Protein AF-A0A2V9W2J2-F1 (afdb_monomer_lite)

Radius of gyration: 30.18 Å; chains: 1; bounding box: 39×33×100 Å

Sequence (90 aa):
MLSYQFSGRSLMHKRRIRVFAMGLLLAISTASLMFAQNKEASGMPKVGDMAPDFTLKHFDGNDLKDVKLSDYRGKKNVVLAFYIFAFTGG

Foldseek 3Di:
DDDDDDDPPDDPVVVVVVVVVVVVVVVVVVVVVVVPCPPDPVDDDDPPDDDDKDWDFDDPPPDTDIDIPVVCPPPDDDDDDDDPDPPDPD

Structure (mmCIF, N/CA/C/O backbone):
data_AF-A0A2V9W2J2-F1
#
_entry.id   AF-A0A2V9W2J2-F1
#
loop_
_atom_site.group_PDB
_atom_site.id
_atom_site.type_symbol
_atom_site.label_atom_id
_atom_site.label_alt_id
_atom_site.label_comp_id
_atom_site.label_asym_id
_atom_site.label_entity_id
_atom_site.label_seq_id
_atom_site.pdbx_PDB_ins_code
_atom_site.Cartn_x
_atom_site.Cartn_y
_atom_site.Cartn_z
_atom_site.occupancy
_atom_site.B_iso_or_equiv
_atom_site.auth_seq_id
_atom_site.auth_comp_id
_atom_site.auth_asym_id
_atom_site.auth_atom_id
_atom_site.pdbx_PDB_model_num
ATOM 1 N N . MET A 1 1 ? 22.786 19.242 83.558 1.00 41.12 1 MET A N 1
ATOM 2 C CA . MET A 1 1 ? 21.791 18.153 83.453 1.00 41.12 1 MET A CA 1
ATOM 3 C C . MET A 1 1 ? 20.477 18.813 83.025 1.00 41.12 1 MET A C 1
ATOM 5 O O . MET A 1 1 ? 19.865 19.463 83.852 1.00 41.12 1 MET A O 1
ATOM 9 N N . LEU A 1 2 ? 20.311 19.107 81.724 1.00 56.19 2 LEU A N 1
ATOM 10 C CA . LEU A 1 2 ? 19.500 18.338 80.746 1.00 56.19 2 LEU A CA 1
ATOM 11 C C . LEU A 1 2 ? 18.054 18.171 81.263 1.00 56.19 2 LEU A C 1
ATOM 13 O O . LEU A 1 2 ? 17.869 17.560 82.303 1.00 56.19 2 LEU A O 1
ATOM 17 N N . SER A 1 3 ? 17.003 18.738 80.659 1.00 49.09 3 SER A N 1
ATOM 18 C CA . SER A 1 3 ? 16.550 18.541 79.270 1.00 49.09 3 SER A CA 1
ATOM 19 C C . SER A 1 3 ? 15.370 19.496 78.966 1.00 49.09 3 SER A C 1
ATOM 21 O O . SER A 1 3 ? 14.560 19.765 79.842 1.00 49.09 3 SER A O 1
ATOM 23 N N . TYR A 1 4 ? 15.348 20.173 77.813 1.00 50.84 4 TYR A N 1
ATOM 24 C CA . TYR A 1 4 ? 14.678 19.764 76.561 1.00 50.84 4 TYR A CA 1
ATOM 25 C C . TYR A 1 4 ? 13.164 20.049 76.553 1.00 50.84 4 TYR A C 1
ATOM 27 O O . TYR A 1 4 ? 12.349 19.227 76.964 1.00 50.84 4 TYR A O 1
ATOM 35 N N . GLN A 1 5 ? 12.808 21.241 76.063 1.00 51.53 5 GLN A N 1
ATOM 36 C CA . GLN A 1 5 ? 11.431 21.643 75.785 1.00 51.53 5 GLN A CA 1
ATOM 37 C C . GLN A 1 5 ? 11.027 21.306 74.345 1.00 51.53 5 GLN A C 1
ATOM 39 O O . GLN A 1 5 ? 11.799 21.416 73.394 1.00 51.53 5 GLN A O 1
ATOM 44 N N . PHE A 1 6 ? 9.772 20.891 74.245 1.00 56.72 6 PHE A N 1
ATOM 45 C CA . PHE A 1 6 ? 9.016 20.411 73.096 1.00 56.72 6 PHE A CA 1
ATOM 46 C C . PHE A 1 6 ? 9.036 21.341 71.866 1.00 56.72 6 PHE A C 1
ATOM 48 O O . PHE A 1 6 ? 8.726 22.524 71.968 1.00 56.72 6 PHE A O 1
ATOM 55 N N . SER A 1 7 ? 9.219 20.774 70.667 1.00 55.41 7 SER A N 1
ATOM 56 C CA . SER A 1 7 ? 8.651 21.335 69.426 1.00 55.41 7 SER A CA 1
ATOM 57 C C . SER A 1 7 ? 8.305 20.223 68.429 1.00 55.41 7 SER A C 1
ATOM 59 O O . SER A 1 7 ? 8.911 20.042 67.375 1.00 55.41 7 SER A O 1
ATOM 61 N N . GLY A 1 8 ? 7.304 19.421 68.794 1.00 59.12 8 GLY A N 1
ATOM 62 C CA . GLY A 1 8 ? 6.666 18.448 67.912 1.00 59.12 8 GLY A CA 1
ATOM 63 C C . GLY A 1 8 ? 5.528 19.083 67.114 1.00 59.12 8 GLY A C 1
ATOM 64 O O . GLY A 1 8 ? 4.366 18.873 67.440 1.00 59.12 8 GLY A O 1
ATOM 65 N N . ARG A 1 9 ? 5.827 19.869 66.071 1.00 62.44 9 ARG A N 1
ATOM 66 C CA . ARG A 1 9 ? 4.806 20.403 65.140 1.00 62.44 9 ARG A CA 1
ATOM 67 C C . ARG A 1 9 ? 5.326 20.557 63.706 1.00 62.44 9 ARG A C 1
ATOM 69 O O . ARG A 1 9 ? 5.295 21.646 63.156 1.00 62.44 9 ARG A O 1
ATOM 76 N N . SER A 1 10 ? 5.790 19.491 63.045 1.00 57.09 10 SER A N 1
ATOM 77 C CA . SER A 1 10 ? 5.943 19.547 61.572 1.00 57.09 10 SER A CA 1
ATOM 78 C C . SER A 1 10 ? 6.134 18.184 60.894 1.00 57.09 10 SER A C 1
ATOM 80 O O . SER A 1 10 ? 7.090 17.976 60.151 1.00 57.09 10 SER A O 1
ATOM 82 N N . LEU A 1 11 ? 5.245 17.215 61.137 1.00 59.38 11 LEU A N 1
ATOM 83 C CA . LEU A 1 11 ? 5.362 15.902 60.474 1.00 59.38 11 LEU A CA 1
ATOM 84 C C . LEU A 1 11 ? 4.184 15.532 59.560 1.00 59.38 11 LEU A C 1
ATOM 86 O O . LEU A 1 11 ? 4.350 14.730 58.642 1.00 59.38 11 LEU A O 1
ATOM 90 N N . MET A 1 12 ? 3.007 16.142 59.733 1.00 56.66 12 MET A N 1
ATOM 91 C CA . MET A 1 12 ? 1.797 15.707 59.015 1.00 56.66 12 MET A CA 1
ATOM 92 C C . MET A 1 12 ? 1.576 16.370 57.646 1.00 56.66 12 MET A C 1
ATOM 94 O O . MET A 1 12 ? 0.951 15.759 56.783 1.00 56.66 12 MET A O 1
ATOM 98 N N . HIS A 1 13 ? 2.121 17.565 57.391 1.00 50.66 13 HIS A N 1
ATOM 99 C CA . HIS A 1 13 ? 1.979 18.224 56.080 1.00 50.66 13 HIS A CA 1
ATOM 100 C C . HIS A 1 13 ? 2.865 17.576 55.003 1.00 50.66 13 HIS A C 1
ATOM 102 O O . HIS A 1 13 ? 2.429 17.370 53.874 1.00 50.66 13 HIS A O 1
ATOM 108 N N . LYS A 1 14 ? 4.076 17.135 55.367 1.00 54.12 14 LYS A N 1
ATOM 109 C CA . LYS A 1 14 ? 5.026 16.490 54.442 1.00 54.12 14 LYS A CA 1
ATOM 110 C C . LYS A 1 14 ? 4.582 15.083 54.016 1.00 54.12 14 LYS A C 1
ATOM 112 O O . LYS A 1 14 ? 4.842 14.678 52.888 1.00 54.12 14 LYS A O 1
ATOM 117 N N . ARG A 1 15 ? 3.879 14.347 54.889 1.00 57.94 15 ARG A N 1
ATOM 118 C CA . ARG A 1 15 ? 3.308 13.023 54.571 1.00 57.94 15 ARG A CA 1
ATOM 119 C C . ARG A 1 15 ? 2.139 13.115 53.591 1.00 57.94 15 ARG A C 1
ATOM 121 O O . ARG A 1 15 ? 2.101 12.339 52.646 1.00 57.94 15 ARG A O 1
ATOM 128 N N . ARG A 1 16 ? 1.237 14.087 53.767 1.00 60.53 16 ARG A N 1
ATOM 129 C CA . ARG A 1 16 ? 0.109 14.299 52.844 1.00 60.53 16 ARG A CA 1
ATOM 130 C C . ARG A 1 16 ? 0.593 14.729 51.458 1.00 60.53 16 ARG A C 1
ATOM 132 O O . ARG A 1 16 ? 0.173 14.137 50.475 1.00 60.53 16 ARG A O 1
ATOM 139 N N . ILE A 1 17 ? 1.555 15.653 51.388 1.00 67.81 17 ILE A N 1
ATOM 140 C CA . ILE A 1 17 ? 2.154 16.100 50.117 1.00 67.81 17 ILE A CA 1
ATOM 141 C C . ILE A 1 17 ? 2.848 14.946 49.376 1.00 67.81 17 ILE A C 1
ATOM 143 O O . ILE A 1 17 ? 2.68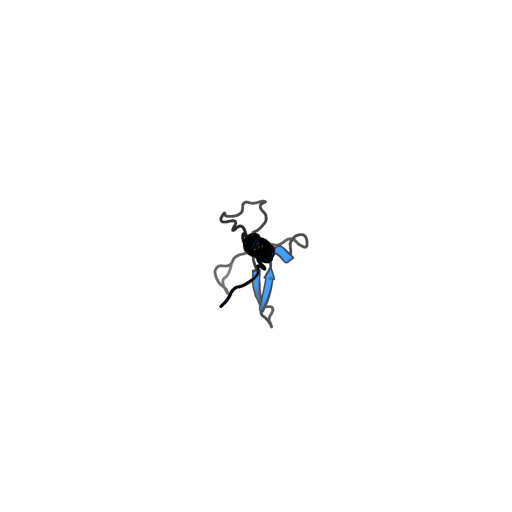9 14.823 48.168 1.00 67.81 17 ILE A O 1
ATOM 147 N N . ARG A 1 18 ? 3.561 14.054 50.083 1.00 61.09 18 ARG A N 1
ATOM 148 C CA . ARG A 1 18 ? 4.174 12.866 49.459 1.00 61.09 18 ARG A CA 1
ATOM 149 C C . ARG A 1 18 ? 3.138 11.887 48.909 1.00 61.09 18 ARG A C 1
ATOM 151 O O . ARG A 1 18 ? 3.335 11.374 47.818 1.00 61.09 18 ARG A O 1
ATOM 158 N N . VAL A 1 19 ? 2.040 11.655 49.630 1.00 67.25 19 VAL A N 1
ATOM 159 C CA . VAL A 1 19 ? 0.957 10.769 49.165 1.00 67.25 19 VAL A CA 1
ATOM 160 C C . VAL A 1 19 ? 0.258 11.357 47.933 1.00 67.25 19 VAL A C 1
ATOM 162 O O . VAL A 1 19 ? 0.016 10.627 46.976 1.00 67.25 19 VAL A O 1
ATOM 165 N N . PHE A 1 20 ? 0.025 12.674 47.895 1.00 70.75 20 PHE A N 1
ATOM 166 C CA . PHE A 1 20 ? -0.515 13.348 46.707 1.00 70.75 20 PHE A CA 1
ATOM 167 C C . PHE A 1 20 ? 0.456 13.336 45.516 1.00 70.75 20 PHE A C 1
ATOM 169 O O . PHE A 1 20 ? 0.038 13.037 44.401 1.00 70.75 20 PHE A O 1
ATOM 176 N N . ALA A 1 21 ? 1.750 13.591 45.733 1.00 71.38 21 ALA A N 1
ATOM 177 C CA . ALA A 1 21 ? 2.762 13.548 44.673 1.00 71.38 21 ALA A CA 1
ATOM 178 C C . ALA A 1 21 ? 2.925 12.140 44.072 1.00 71.38 21 ALA A C 1
ATOM 180 O O . ALA A 1 21 ? 3.091 11.993 42.864 1.00 71.38 21 ALA A O 1
ATOM 181 N N . MET A 1 22 ? 2.823 11.097 44.901 1.00 72.56 22 MET A N 1
ATOM 182 C CA . MET A 1 22 ? 2.890 9.706 44.449 1.00 72.56 22 MET A CA 1
ATOM 183 C C . MET A 1 22 ? 1.619 9.287 43.694 1.00 72.56 22 MET A C 1
ATOM 185 O O . MET A 1 22 ? 1.713 8.578 42.697 1.00 72.56 22 MET A O 1
ATOM 189 N N . GLY A 1 23 ? 0.446 9.790 44.103 1.00 69.38 23 GLY A N 1
ATOM 190 C CA . GLY A 1 23 ? -0.803 9.631 43.351 1.00 69.38 23 GLY A CA 1
ATOM 191 C C . GLY A 1 23 ? -0.772 10.315 41.978 1.00 69.38 23 GLY A C 1
ATOM 192 O O . GLY A 1 23 ? -1.222 9.731 40.996 1.00 69.38 23 GLY A O 1
ATOM 193 N N . LEU A 1 24 ? -0.180 11.512 41.883 1.00 74.94 24 LEU A N 1
ATOM 194 C CA . LEU A 1 24 ? -0.020 12.229 40.614 1.00 74.94 24 LEU A CA 1
ATOM 195 C C . LEU A 1 24 ? 0.947 11.505 39.661 1.00 74.94 24 LEU A C 1
ATOM 197 O O . LEU A 1 24 ? 0.657 11.387 38.474 1.00 74.94 24 LEU A O 1
ATOM 201 N N . LEU A 1 25 ? 2.058 10.966 40.174 1.00 67.75 25 LEU A N 1
ATOM 202 C CA . LEU A 1 25 ? 2.993 10.158 39.380 1.00 67.75 25 LEU A CA 1
ATOM 203 C C . LEU A 1 25 ? 2.340 8.876 38.843 1.00 67.75 25 LEU A C 1
ATOM 205 O O . LEU A 1 25 ? 2.535 8.545 37.676 1.00 67.75 25 LEU A O 1
ATOM 209 N N . LEU A 1 26 ? 1.506 8.205 39.645 1.00 69.81 26 LEU A N 1
ATOM 210 C CA . LEU A 1 26 ? 0.743 7.038 39.189 1.00 69.81 26 LEU A CA 1
ATOM 211 C C . LEU A 1 26 ? -0.252 7.393 38.071 1.00 69.81 26 LEU A C 1
ATOM 213 O O . LEU A 1 26 ? -0.383 6.638 37.111 1.00 69.81 26 LEU A O 1
ATOM 217 N N . ALA A 1 27 ? -0.919 8.546 38.169 1.00 62.72 27 ALA A N 1
ATOM 218 C CA . ALA A 1 27 ? -1.869 9.012 37.157 1.00 62.72 27 ALA A CA 1
ATOM 219 C C . ALA A 1 27 ? -1.195 9.415 35.830 1.00 62.72 27 ALA A C 1
ATOM 221 O O . ALA A 1 27 ? -1.776 9.246 34.761 1.00 62.72 27 ALA A O 1
ATOM 222 N N . ILE A 1 28 ? 0.043 9.918 35.875 1.00 63.19 28 ILE A N 1
ATOM 223 C CA . ILE A 1 28 ? 0.817 10.231 34.663 1.00 63.19 28 ILE A CA 1
ATOM 224 C C . ILE A 1 28 ? 1.288 8.939 33.977 1.00 63.19 28 ILE A C 1
ATOM 226 O O . ILE A 1 28 ? 1.251 8.849 32.752 1.00 63.19 28 ILE A O 1
ATOM 230 N N . SER A 1 29 ? 1.670 7.908 34.739 1.00 60.75 29 SER A N 1
ATOM 231 C CA . SER A 1 29 ? 2.067 6.613 34.171 1.00 60.75 29 SER A CA 1
ATOM 232 C C . SER A 1 29 ? 0.913 5.852 33.505 1.00 60.75 29 SER A C 1
ATOM 234 O O . SER A 1 29 ? 1.150 5.153 32.522 1.00 60.75 29 SER A O 1
ATOM 236 N N . THR A 1 30 ? -0.332 5.986 33.980 1.00 58.75 30 THR A N 1
ATOM 237 C CA . THR A 1 30 ? -1.491 5.327 33.346 1.00 58.75 30 THR A CA 1
ATOM 238 C C . THR A 1 30 ? -1.929 5.997 32.042 1.00 58.75 30 THR A C 1
ATOM 240 O O . THR A 1 30 ? -2.399 5.304 31.139 1.00 58.75 30 THR A O 1
ATOM 243 N N . ALA A 1 31 ? -1.728 7.310 31.885 1.00 58.62 31 ALA A N 1
ATOM 244 C CA . ALA A 1 31 ? -2.058 8.023 30.647 1.00 58.62 31 ALA A CA 1
ATOM 245 C C . ALA A 1 31 ? -1.229 7.535 29.442 1.00 58.62 31 ALA A C 1
ATOM 247 O O . ALA A 1 31 ? -1.746 7.460 28.327 1.00 58.62 31 ALA A O 1
ATOM 248 N N . SER A 1 32 ? 0.023 7.121 29.663 1.00 57.28 32 SER A N 1
ATOM 249 C CA . SER A 1 32 ? 0.911 6.605 28.610 1.00 57.28 32 SER A CA 1
ATOM 250 C C . SER A 1 32 ? 0.430 5.289 27.986 1.00 57.28 32 SER A C 1
ATOM 252 O O . SER A 1 32 ? 0.730 5.026 26.825 1.00 57.28 32 SER A O 1
ATOM 254 N N . LEU A 1 33 ? -0.341 4.469 28.713 1.00 56.03 33 LEU A N 1
ATOM 255 C CA . LEU A 1 33 ? -0.919 3.235 28.160 1.00 56.03 33 LEU A CA 1
ATOM 256 C C . LEU A 1 33 ? -2.155 3.492 27.285 1.00 56.03 33 LEU A C 1
ATOM 258 O O . LEU A 1 33 ? -2.448 2.688 26.402 1.00 56.03 33 LEU A O 1
ATOM 262 N N . MET A 1 34 ? -2.863 4.608 27.482 1.00 56.22 34 MET A N 1
ATOM 263 C CA . MET A 1 34 ? -4.102 4.904 26.746 1.00 56.22 34 MET A CA 1
ATOM 264 C C . MET A 1 34 ? -3.858 5.266 25.272 1.00 56.22 34 MET A C 1
ATOM 266 O O . MET A 1 34 ? -4.758 5.114 24.453 1.00 56.22 34 MET A O 1
ATOM 270 N N . PHE A 1 35 ? -2.643 5.689 24.908 1.00 55.19 35 PHE A N 1
ATOM 271 C CA . PHE A 1 35 ? -2.282 6.009 23.519 1.00 55.19 35 PHE A CA 1
ATOM 272 C C . PHE A 1 35 ? -1.645 4.837 22.752 1.00 55.19 35 PHE A C 1
ATOM 274 O O . PHE A 1 35 ? -1.363 4.975 21.565 1.00 55.19 35 PHE A O 1
ATOM 281 N N . ALA A 1 36 ? -1.426 3.684 23.399 1.00 56.88 36 ALA A N 1
ATOM 282 C CA . ALA A 1 36 ? -0.686 2.561 22.815 1.00 56.88 36 ALA A CA 1
ATOM 283 C C . ALA A 1 36 ? -1.559 1.378 22.349 1.00 56.88 36 ALA A C 1
ATOM 285 O O . ALA A 1 36 ? -1.036 0.451 21.735 1.00 56.88 36 ALA A O 1
ATOM 286 N N . GLN A 1 37 ? -2.879 1.387 22.571 1.00 50.00 37 GLN A N 1
ATOM 287 C CA . GLN A 1 37 ? -3.766 0.372 21.986 1.00 50.00 37 GLN A CA 1
ATOM 288 C C . GLN A 1 37 ? -4.149 0.741 20.551 1.00 50.00 37 GLN A C 1
ATOM 290 O O . GLN A 1 37 ? -5.294 1.087 20.260 1.00 50.00 37 GLN A O 1
ATOM 295 N N . ASN A 1 38 ? -3.192 0.644 19.630 1.00 58.97 38 ASN A N 1
ATOM 296 C CA . ASN A 1 38 ? -3.550 0.566 18.222 1.00 58.97 38 ASN A CA 1
ATOM 297 C C . ASN A 1 38 ? -4.136 -0.832 17.977 1.00 58.97 38 ASN A C 1
ATOM 299 O O . ASN A 1 38 ? -3.442 -1.842 18.061 1.00 58.97 38 ASN A O 1
ATOM 303 N N . LYS A 1 39 ? -5.457 -0.881 17.802 1.00 54.94 39 LYS A N 1
ATOM 304 C CA . LYS A 1 39 ? -6.244 -2.097 17.612 1.00 54.94 39 LYS A CA 1
ATOM 305 C C . LYS A 1 39 ? -5.817 -2.763 16.307 1.00 54.94 39 LYS A C 1
ATOM 307 O O . LYS A 1 39 ? -6.224 -2.338 15.230 1.00 54.94 39 LYS A O 1
ATOM 312 N N . GLU A 1 40 ? -5.004 -3.805 16.418 1.00 60.53 40 GLU A N 1
ATOM 313 C CA . GLU A 1 40 ? -4.666 -4.684 15.307 1.00 60.53 40 GLU A CA 1
ATOM 314 C C . GLU A 1 40 ? -5.956 -5.387 14.856 1.00 60.53 40 GLU A C 1
ATOM 316 O O . GLU A 1 40 ? -6.497 -6.263 15.534 1.00 60.53 40 GLU A O 1
ATOM 321 N N . ALA A 1 41 ? -6.524 -4.926 13.742 1.00 59.69 41 ALA A N 1
ATOM 322 C CA . ALA A 1 41 ? -7.624 -5.602 13.075 1.00 59.69 41 ALA A CA 1
ATOM 323 C C . ALA A 1 41 ? -7.057 -6.868 12.417 1.00 59.69 41 ALA A C 1
ATOM 325 O O . ALA A 1 41 ? -6.679 -6.867 11.252 1.00 59.69 41 ALA A O 1
ATOM 326 N N . SER A 1 42 ? -6.955 -7.945 13.191 1.00 62.75 42 SER A N 1
ATOM 327 C CA . SER A 1 42 ? -6.364 -9.229 12.795 1.00 62.75 42 SER A CA 1
ATOM 328 C C . SER A 1 42 ? -7.259 -10.086 11.882 1.00 62.75 42 SER A C 1
ATOM 330 O O . SER A 1 42 ? -7.001 -11.272 11.691 1.00 62.75 42 SER A O 1
ATOM 332 N N . GLY A 1 43 ? -8.315 -9.506 11.302 1.00 78.12 43 GLY A N 1
ATOM 333 C CA . GLY A 1 43 ? -9.215 -10.176 10.365 1.00 78.12 43 GLY A CA 1
ATOM 334 C C . GLY A 1 43 ? -9.034 -9.655 8.945 1.00 78.12 43 GLY A C 1
ATOM 335 O O . GLY A 1 43 ? -8.853 -8.456 8.742 1.00 78.12 43 GLY A O 1
ATOM 336 N N . MET A 1 44 ? -9.122 -10.547 7.955 1.00 87.56 44 MET A N 1
ATOM 337 C CA . MET A 1 44 ? -9.203 -10.139 6.551 1.00 87.56 44 MET A CA 1
ATOM 338 C C . MET A 1 44 ? -10.414 -9.203 6.376 1.00 87.56 44 MET A C 1
ATOM 340 O O . MET A 1 44 ? -11.530 -9.611 6.719 1.00 87.56 44 MET A O 1
ATOM 344 N N . PRO A 1 45 ? -10.217 -7.958 5.900 1.00 89.12 45 PRO A N 1
ATOM 345 C CA . PRO A 1 45 ? -11.302 -6.993 5.772 1.00 89.12 45 PRO A CA 1
ATOM 346 C C . PRO A 1 45 ? -12.333 -7.496 4.761 1.00 89.12 45 PRO A C 1
ATOM 348 O O . PRO A 1 45 ? -11.983 -8.082 3.733 1.00 89.12 45 PRO A O 1
ATOM 351 N N . LYS A 1 46 ? -13.613 -7.269 5.050 1.00 93.06 46 LYS A N 1
ATOM 352 C CA . LYS A 1 46 ? -14.705 -7.578 4.126 1.00 93.06 46 LYS A CA 1
ATOM 353 C C . LYS A 1 46 ? -14.928 -6.403 3.180 1.00 93.06 46 LYS A C 1
ATOM 355 O O . LYS A 1 46 ? -14.521 -5.272 3.438 1.00 93.06 46 LYS A O 1
ATOM 360 N N . VAL A 1 47 ? -15.610 -6.661 2.068 1.00 93.94 47 VAL A N 1
ATOM 361 C CA . VAL A 1 47 ? -16.026 -5.589 1.155 1.00 93.94 47 VAL A CA 1
ATOM 362 C C .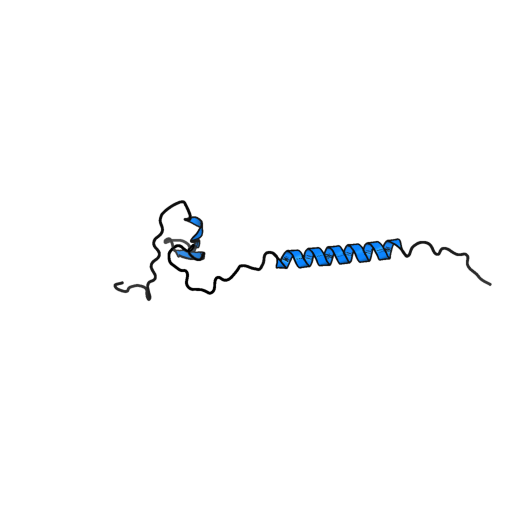 VAL A 1 47 ? -16.934 -4.608 1.899 1.00 93.94 47 VAL A C 1
ATOM 364 O O . VAL A 1 47 ? -17.871 -5.021 2.578 1.00 93.94 47 VAL A O 1
ATOM 367 N N . GLY A 1 48 ? -16.649 -3.313 1.752 1.00 93.88 48 GLY A N 1
ATOM 368 C CA . GLY A 1 48 ? -17.342 -2.234 2.459 1.00 93.88 48 GLY A CA 1
ATOM 369 C C . GLY A 1 48 ? -16.668 -1.816 3.767 1.00 93.88 48 GLY A C 1
ATOM 370 O O . GLY A 1 48 ? -16.910 -0.698 4.223 1.00 93.88 48 GLY A O 1
ATOM 371 N N . ASP A 1 49 ? -15.781 -2.644 4.330 1.00 94.06 49 ASP A N 1
ATOM 372 C CA . ASP A 1 49 ? -14.967 -2.236 5.471 1.00 94.06 49 ASP A CA 1
ATOM 373 C C . ASP A 1 49 ? -13.957 -1.165 5.052 1.00 94.06 49 ASP A C 1
ATOM 375 O O . ASP A 1 49 ? -13.486 -1.094 3.911 1.00 94.06 49 ASP A O 1
ATOM 379 N N . MET A 1 50 ? -13.576 -0.331 6.016 1.00 91.88 50 MET A N 1
ATOM 380 C CA . MET A 1 50 ? -12.483 0.606 5.814 1.00 91.88 50 MET A CA 1
ATOM 381 C C . MET A 1 50 ? -11.180 -0.164 5.565 1.00 91.88 50 MET A C 1
ATOM 383 O O . MET A 1 50 ? -10.767 -0.973 6.394 1.00 91.88 50 MET A O 1
ATOM 387 N N . ALA A 1 51 ? -10.512 0.138 4.448 1.00 93.69 51 ALA A N 1
ATOM 388 C CA . ALA A 1 51 ? -9.232 -0.475 4.115 1.00 93.69 51 ALA A CA 1
ATOM 389 C C . ALA A 1 51 ? -8.199 -0.252 5.246 1.00 93.69 51 ALA A C 1
ATOM 391 O O . ALA A 1 51 ? -8.059 0.895 5.710 1.00 93.69 51 ALA A O 1
ATOM 392 N N . PRO A 1 52 ? -7.475 -1.310 5.674 1.00 93.25 52 PRO A N 1
ATOM 393 C CA . PRO A 1 52 ? -6.408 -1.203 6.659 1.00 93.25 52 PRO A CA 1
ATOM 394 C C . PRO A 1 52 ? -5.376 -0.169 6.227 1.00 93.25 52 PRO A C 1
ATOM 396 O O . PRO A 1 52 ? -4.954 -0.137 5.072 1.00 93.25 52 PRO A O 1
ATOM 399 N N . ASP A 1 53 ? -5.002 0.702 7.155 1.00 95.44 53 ASP A N 1
ATOM 400 C CA . ASP A 1 53 ? -4.030 1.747 6.878 1.00 95.44 53 ASP A CA 1
ATOM 401 C C . ASP A 1 53 ? -2.612 1.170 6.922 1.00 95.44 53 ASP A C 1
ATOM 403 O O . ASP A 1 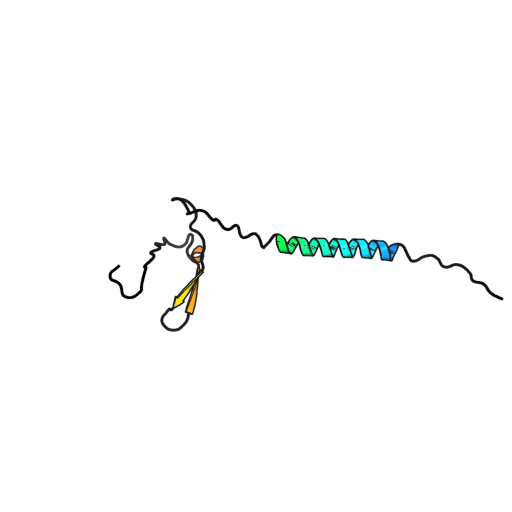53 ? -2.286 0.372 7.800 1.00 95.44 53 ASP A O 1
ATOM 407 N N . PHE A 1 54 ? -1.772 1.580 5.979 1.00 94.75 54 PHE A N 1
ATOM 408 C CA . PHE A 1 54 ? -0.375 1.172 5.906 1.00 94.75 54 PHE A CA 1
ATOM 409 C C . PHE A 1 54 ? 0.474 2.301 5.325 1.00 94.75 54 PHE A C 1
ATOM 411 O O . PHE A 1 54 ? -0.025 3.162 4.593 1.00 94.75 54 PHE A O 1
ATOM 418 N N . THR A 1 55 ? 1.769 2.258 5.627 1.00 97.25 55 THR A N 1
ATOM 419 C CA . THR A 1 55 ? 2.777 3.165 5.073 1.00 97.25 55 THR A CA 1
ATOM 420 C C . THR A 1 55 ? 3.809 2.343 4.315 1.00 97.25 55 THR A C 1
ATOM 422 O O . THR A 1 55 ? 4.358 1.390 4.866 1.00 97.25 55 THR A O 1
ATOM 425 N N . LEU A 1 56 ? 4.075 2.705 3.061 1.00 96.56 56 LEU A N 1
ATOM 426 C CA . LEU A 1 56 ? 5.099 2.081 2.223 1.00 96.56 56 LEU A CA 1
ATOM 427 C C . LEU A 1 56 ? 6.174 3.094 1.847 1.00 96.56 56 LEU A C 1
ATOM 429 O O . LEU A 1 56 ? 5.905 4.290 1.734 1.00 96.56 56 LEU A O 1
ATOM 433 N N . LYS A 1 57 ? 7.377 2.586 1.575 1.00 96.75 57 LYS A N 1
ATOM 434 C CA . LYS A 1 57 ? 8.428 3.354 0.910 1.00 96.75 57 LYS A CA 1
ATOM 435 C C . LYS A 1 57 ? 8.180 3.340 -0.597 1.00 96.75 57 LYS A C 1
ATOM 437 O O . LYS A 1 57 ? 8.067 2.277 -1.203 1.00 96.75 57 LYS A O 1
ATOM 442 N N . HIS A 1 58 ? 8.111 4.519 -1.193 1.00 94.88 58 HIS A N 1
ATOM 443 C CA . HIS A 1 58 ? 8.018 4.746 -2.628 1.00 94.88 58 HIS A CA 1
ATOM 444 C C . HIS A 1 58 ? 9.301 5.419 -3.110 1.00 94.88 58 HIS A C 1
ATOM 446 O O . HIS A 1 58 ? 9.739 6.400 -2.516 1.00 94.88 58 HIS A O 1
ATOM 452 N N . PHE A 1 59 ? 9.890 4.902 -4.184 1.00 94.75 59 PHE A N 1
ATOM 453 C CA . PHE A 1 59 ? 11.014 5.543 -4.853 1.00 94.75 59 PHE A CA 1
ATOM 454 C C . PHE A 1 59 ? 10.506 6.329 -6.059 1.00 94.75 59 PHE A C 1
ATOM 456 O O . PHE A 1 59 ? 9.862 5.749 -6.934 1.00 94.75 59 PHE A O 1
ATOM 463 N N . ASP A 1 60 ? 10.800 7.627 -6.107 1.00 92.88 60 ASP A N 1
ATOM 464 C CA . ASP A 1 60 ? 10.341 8.523 -7.177 1.00 92.88 60 ASP A CA 1
ATOM 465 C C . ASP A 1 60 ? 11.388 8.768 -8.278 1.00 92.88 60 ASP A C 1
ATOM 467 O O . ASP A 1 60 ? 11.158 9.564 -9.187 1.00 92.88 60 ASP A O 1
ATOM 471 N N . GLY A 1 61 ? 12.534 8.085 -8.200 1.00 94.62 61 GLY A N 1
ATOM 472 C CA . GLY A 1 61 ? 13.677 8.268 -9.094 1.00 94.62 61 GLY A CA 1
ATOM 473 C C . GLY A 1 61 ? 14.868 8.964 -8.435 1.00 94.62 61 GLY A C 1
ATOM 474 O O . GLY A 1 61 ? 15.987 8.779 -8.907 1.00 94.62 61 GLY A O 1
ATOM 475 N N . ASN A 1 62 ? 14.656 9.698 -7.337 1.00 95.81 62 ASN A N 1
ATOM 476 C CA . ASN A 1 62 ? 15.725 10.380 -6.602 1.00 95.81 62 ASN A CA 1
ATOM 477 C C . ASN A 1 62 ? 15.813 9.894 -5.155 1.00 95.81 62 ASN A C 1
ATOM 479 O O . ASN A 1 62 ? 16.881 9.477 -4.714 1.00 95.81 62 ASN A O 1
ATOM 483 N N . ASP A 1 63 ? 14.683 9.887 -4.444 1.00 96.62 63 ASP A N 1
ATOM 484 C CA . ASP A 1 63 ? 14.643 9.626 -3.007 1.00 96.62 63 ASP A CA 1
ATOM 485 C C . ASP A 1 63 ? 13.565 8.601 -2.636 1.00 96.62 63 ASP A C 1
ATOM 487 O O . ASP A 1 63 ? 12.558 8.415 -3.326 1.00 96.62 63 ASP A O 1
ATOM 491 N N . LEU A 1 64 ? 13.760 7.945 -1.489 1.00 96.81 64 LEU A N 1
ATOM 492 C CA . LEU A 1 64 ? 12.723 7.133 -0.857 1.00 96.81 64 LEU A CA 1
ATOM 493 C C . LEU A 1 64 ? 11.799 8.030 -0.032 1.00 96.81 64 LEU A C 1
ATOM 495 O O . LEU A 1 64 ? 12.226 8.674 0.926 1.00 96.81 64 LEU A O 1
ATO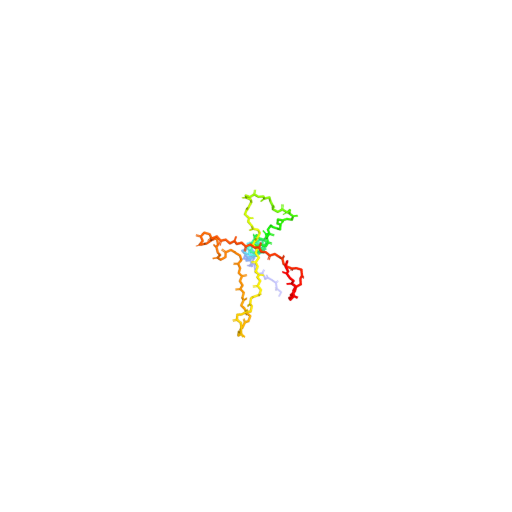M 499 N N . LYS A 1 65 ? 10.512 8.019 -0.366 1.00 96.31 65 LYS A N 1
ATOM 500 C CA . LYS A 1 65 ? 9.458 8.776 0.313 1.00 96.31 65 LYS A CA 1
ATOM 501 C C . LYS A 1 65 ? 8.466 7.836 0.973 1.00 96.31 65 LYS A C 1
ATOM 503 O O . LYS A 1 65 ? 8.199 6.749 0.468 1.00 96.31 65 LYS A O 1
ATOM 508 N N . ASP A 1 66 ? 7.908 8.263 2.097 1.00 97.19 66 ASP A N 1
ATOM 509 C CA . ASP A 1 66 ? 6.789 7.557 2.710 1.00 97.19 66 ASP A CA 1
ATOM 510 C C . ASP A 1 66 ? 5.486 7.906 1.995 1.00 97.19 66 ASP A C 1
ATOM 512 O O . ASP A 1 66 ? 5.195 9.074 1.736 1.00 97.19 66 ASP A O 1
ATOM 516 N N . VAL A 1 67 ? 4.693 6.882 1.694 1.00 96.19 67 VAL A N 1
ATOM 517 C CA . VAL A 1 67 ? 3.340 7.014 1.156 1.00 96.19 67 VAL A CA 1
ATOM 518 C C . VAL A 1 67 ? 2.396 6.247 2.061 1.00 96.19 67 VAL A C 1
ATOM 520 O O . VAL A 1 67 ? 2.563 5.043 2.265 1.00 96.19 67 VAL A O 1
ATOM 523 N N . LYS A 1 68 ? 1.389 6.943 2.589 1.00 97.44 68 LYS A N 1
ATOM 524 C CA . LYS A 1 68 ? 0.393 6.363 3.483 1.00 97.44 68 LYS A CA 1
ATOM 525 C C . LYS A 1 68 ? -0.957 6.244 2.793 1.00 97.44 68 LYS A C 1
ATOM 527 O O . LYS A 1 68 ? -1.415 7.187 2.146 1.00 97.44 68 LYS A O 1
ATOM 532 N N . LEU A 1 69 ? -1.630 5.103 2.950 1.00 96.62 69 LEU A N 1
ATOM 533 C CA . LEU A 1 69 ? -2.939 4.893 2.323 1.00 96.62 69 LEU A CA 1
ATOM 534 C C . LEU A 1 69 ? -3.967 5.932 2.801 1.00 96.62 69 LEU A C 1
ATOM 536 O O . LEU A 1 69 ? -4.756 6.440 1.998 1.00 96.62 69 LEU A O 1
ATOM 540 N N . SER A 1 70 ? -3.938 6.300 4.087 1.00 96.75 70 SER A N 1
ATOM 541 C CA . SER A 1 70 ? -4.845 7.306 4.646 1.00 96.75 70 SER A CA 1
ATOM 542 C C . SER A 1 70 ? -4.784 8.667 3.957 1.00 96.75 70 SER A C 1
ATOM 544 O O . SER A 1 70 ? -5.786 9.379 3.964 1.00 96.75 70 SER A O 1
ATOM 546 N N . ASP A 1 71 ? -3.657 9.030 3.341 1.00 97.12 71 ASP A N 1
ATOM 547 C CA . ASP A 1 71 ? -3.469 10.361 2.750 1.00 97.12 71 ASP A CA 1
ATOM 548 C C . ASP A 1 71 ? -4.382 10.606 1.544 1.00 97.12 71 ASP A C 1
ATOM 550 O O . ASP A 1 71 ? -4.634 11.760 1.182 1.00 97.12 71 ASP A O 1
ATOM 554 N N . TYR A 1 72 ? -4.911 9.530 0.955 1.00 96.75 72 TYR A N 1
ATOM 555 C CA . TYR A 1 72 ? -5.802 9.548 -0.203 1.00 96.75 72 TYR A CA 1
ATOM 556 C C . TYR A 1 72 ? -7.294 9.484 0.148 1.00 96.75 72 TYR A C 1
ATOM 558 O O . TYR A 1 72 ? -8.132 9.732 -0.724 1.00 96.75 72 TYR A O 1
ATOM 566 N N . ARG A 1 73 ? -7.648 9.186 1.406 1.00 95.12 73 ARG A N 1
ATOM 567 C CA . ARG A 1 73 ? -9.048 9.046 1.839 1.00 95.12 73 ARG A CA 1
ATOM 568 C C . ARG A 1 73 ? -9.835 10.328 1.561 1.00 95.12 73 ARG A C 1
ATOM 570 O O . ARG A 1 73 ? -9.394 11.419 1.907 1.00 95.12 73 ARG A O 1
ATOM 577 N N . GLY A 1 74 ? -10.991 10.190 0.910 1.00 95.69 74 GLY A N 1
ATOM 578 C CA . GLY A 1 74 ? -11.874 11.312 0.562 1.00 95.69 74 GLY A CA 1
ATOM 579 C C . GLY A 1 74 ? -11.336 12.271 -0.509 1.00 95.69 74 GLY A C 1
ATOM 580 O O . GLY A 1 74 ? -12.027 13.224 -0.851 1.00 95.69 74 GLY A O 1
ATOM 581 N N . LYS A 1 75 ? -10.130 12.039 -1.049 1.00 97.56 75 LYS A N 1
ATOM 582 C CA . LYS A 1 75 ? -9.516 12.906 -2.071 1.00 97.56 75 LYS A CA 1
ATOM 583 C C . LYS A 1 75 ? -9.588 12.311 -3.471 1.00 97.56 75 LYS A C 1
ATOM 585 O O . LYS A 1 75 ? -9.708 13.050 -4.441 1.00 97.56 75 LYS A O 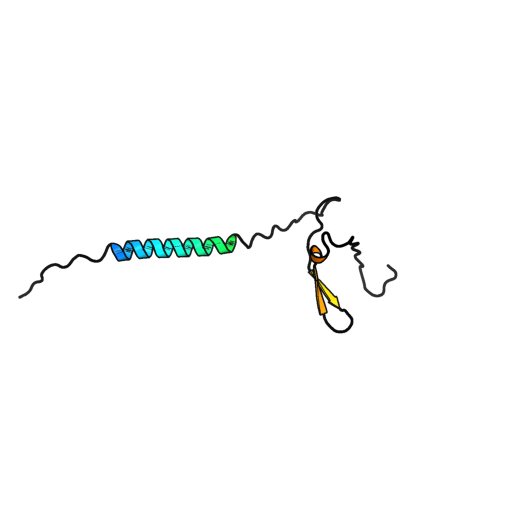1
ATOM 590 N N . LYS A 1 76 ? -9.455 10.988 -3.590 1.00 95.94 76 LYS A N 1
ATOM 591 C CA . LYS A 1 76 ? -9.496 10.266 -4.867 1.00 95.94 76 LYS A CA 1
ATOM 592 C C . LYS A 1 76 ? -9.865 8.800 -4.662 1.00 95.94 76 LYS A C 1
ATOM 594 O O . LYS A 1 76 ? -9.661 8.257 -3.578 1.00 95.94 76 LYS A O 1
ATOM 599 N N . ASN A 1 77 ? -10.348 8.166 -5.726 1.00 96.44 77 ASN A N 1
ATOM 600 C CA . ASN A 1 77 ? -10.473 6.712 -5.773 1.00 96.44 77 ASN A CA 1
ATOM 601 C C . ASN A 1 77 ? -9.076 6.083 -5.855 1.00 96.44 77 ASN A C 1
ATOM 603 O O . ASN A 1 77 ? -8.198 6.604 -6.545 1.00 96.44 77 ASN A O 1
ATOM 607 N N . VAL A 1 78 ? -8.877 4.969 -5.152 1.00 96.50 78 VAL A N 1
ATOM 608 C CA . VAL A 1 78 ? -7.596 4.258 -5.076 1.00 96.50 78 VAL A CA 1
ATOM 609 C C . VAL A 1 78 ? -7.826 2.795 -5.433 1.00 96.50 78 VAL A C 1
ATOM 611 O O . VAL A 1 78 ? -8.713 2.156 -4.874 1.00 96.50 78 VAL A O 1
ATOM 614 N N . VAL A 1 79 ? -7.009 2.271 -6.346 1.00 96.31 79 VAL A N 1
ATOM 615 C CA . VAL A 1 79 ? -6.936 0.842 -6.672 1.00 96.31 79 VAL A CA 1
ATOM 616 C C . VAL A 1 79 ? -5.607 0.318 -6.139 1.00 96.31 79 VAL A C 1
ATOM 618 O O . VAL A 1 79 ? -4.567 0.924 -6.391 1.00 96.31 79 VAL A O 1
ATOM 621 N N . LEU A 1 80 ? -5.642 -0.788 -5.396 1.00 94.12 80 LEU A N 1
ATOM 622 C CA . LEU A 1 80 ? -4.456 -1.440 -4.847 1.00 94.12 80 LEU A CA 1
ATOM 623 C C . LEU A 1 80 ? -4.250 -2.787 -5.540 1.00 94.12 80 LEU A C 1
ATOM 625 O O . LEU A 1 80 ? -5.157 -3.617 -5.553 1.00 94.12 80 LEU A O 1
ATOM 629 N N . ALA A 1 81 ? -3.061 -2.995 -6.098 1.00 93.69 81 ALA A N 1
ATOM 630 C CA . ALA A 1 81 ? -2.660 -4.241 -6.738 1.00 93.69 81 ALA A CA 1
ATOM 631 C C . ALA A 1 81 ? -1.397 -4.784 -6.060 1.00 93.69 81 ALA A C 1
ATOM 633 O O . ALA A 1 81 ? -0.486 -4.020 -5.739 1.00 93.69 81 ALA A O 1
ATOM 634 N N . PHE A 1 82 ? -1.351 -6.100 -5.857 1.00 91.50 82 PHE A N 1
ATOM 635 C CA . PHE A 1 82 ? -0.203 -6.806 -5.294 1.00 91.50 82 PHE A CA 1
ATOM 636 C C . PHE A 1 82 ? 0.419 -7.681 -6.380 1.00 91.50 82 PHE A C 1
ATOM 638 O O . PHE A 1 82 ? -0.277 -8.480 -7.001 1.00 91.50 82 PHE A O 1
ATOM 645 N N . TYR A 1 83 ? 1.727 -7.541 -6.582 1.00 91.75 83 TYR A N 1
ATOM 646 C CA . TYR A 1 83 ? 2.502 -8.342 -7.527 1.00 91.75 83 TYR A CA 1
ATOM 647 C C . TYR A 1 83 ? 3.496 -9.203 -6.751 1.00 91.75 83 TYR A C 1
ATOM 649 O O . TYR A 1 83 ? 4.062 -8.744 -5.759 1.00 91.75 83 TYR A O 1
ATOM 657 N N . ILE A 1 84 ? 3.709 -10.444 -7.191 1.00 91.38 84 ILE A N 1
ATOM 658 C CA . ILE A 1 84 ? 4.577 -11.390 -6.475 1.00 91.38 84 ILE A CA 1
ATOM 659 C C . ILE A 1 84 ? 6.055 -11.017 -6.652 1.00 91.38 84 ILE A C 1
ATOM 661 O O . ILE A 1 84 ? 6.806 -11.015 -5.680 1.00 91.38 84 ILE A O 1
ATOM 665 N N . PHE A 1 85 ? 6.463 -10.660 -7.877 1.00 90.56 85 PHE A N 1
ATOM 666 C CA . PHE A 1 85 ? 7.847 -10.307 -8.200 1.00 90.56 85 PHE A CA 1
ATOM 667 C C . PHE A 1 85 ? 7.939 -9.173 -9.224 1.00 90.56 85 PHE A C 1
ATOM 669 O O . PHE A 1 85 ? 7.102 -9.048 -10.121 1.00 90.56 85 PHE A O 1
ATOM 676 N N . ALA A 1 86 ? 9.005 -8.376 -9.114 1.00 90.06 86 ALA A N 1
ATOM 677 C CA . ALA A 1 86 ? 9.366 -7.377 -10.115 1.00 90.06 86 ALA A CA 1
ATOM 678 C C . ALA A 1 86 ? 9.752 -8.039 -11.453 1.00 90.06 86 ALA A C 1
ATOM 680 O O . ALA A 1 86 ? 10.230 -9.172 -11.469 1.00 90.06 86 ALA A O 1
ATOM 681 N N . PHE A 1 87 ? 9.573 -7.313 -12.562 1.00 88.81 87 PHE A N 1
ATOM 682 C CA . PHE A 1 87 ? 9.913 -7.764 -13.923 1.00 88.81 87 PHE A CA 1
ATOM 683 C C . PHE A 1 87 ? 9.210 -9.062 -14.362 1.00 88.81 87 PHE A C 1
ATOM 685 O O . PHE A 1 87 ? 9.775 -9.871 -15.095 1.00 88.81 87 PHE A O 1
ATOM 692 N N . THR A 1 88 ? 7.965 -9.255 -13.927 1.00 90.25 88 THR A N 1
ATOM 693 C CA . THR A 1 88 ? 7.098 -10.352 -14.377 1.00 90.25 88 THR A CA 1
ATOM 694 C C . THR A 1 88 ? 5.939 -9.820 -15.219 1.00 90.25 88 THR A C 1
ATOM 696 O O . THR A 1 88 ? 5.654 -8.624 -15.196 1.00 90.25 88 THR A O 1
ATOM 699 N N . GLY A 1 89 ? 5.305 -10.700 -16.004 1.00 82.38 89 GLY A N 1
ATOM 700 C CA . GLY A 1 89 ? 4.251 -10.327 -16.957 1.00 82.38 89 GLY A CA 1
ATOM 701 C C . GLY A 1 89 ? 2.962 -9.787 -16.333 1.00 82.38 89 GLY A C 1
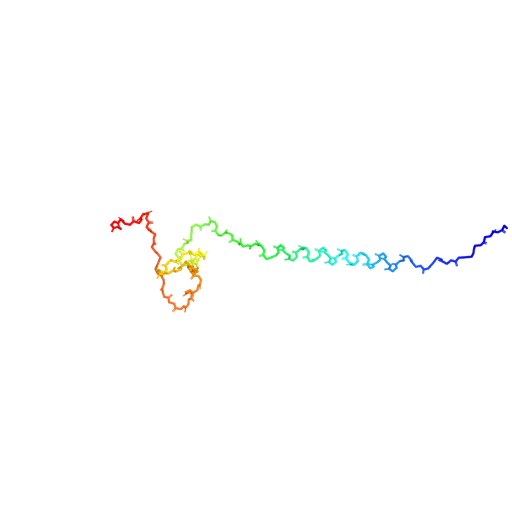ATOM 702 O O . GLY A 1 89 ? 2.217 -9.111 -17.037 1.00 82.38 89 GLY A O 1
ATOM 703 N N . GLY A 1 90 ? 2.748 -10.016 -15.032 1.00 64.06 90 GLY A N 1
ATOM 704 C CA . GLY A 1 90 ? 1.492 -9.672 -14.359 1.00 64.06 90 GLY A CA 1
ATOM 705 C C . GLY A 1 90 ? 0.341 -10.594 -14.734 1.00 64.06 90 GLY A C 1
ATOM 706 O O . GLY A 1 90 ? 0.259 -11.022 -15.905 1.00 64.06 90 GLY A O 1
#

Secondary structure (DSSP, 8-state):
----------SHHHHHHHHHHHHHHHHHHHHHHHT-------SPPPTTSPPPP-EEEEE-SS-EEEEEGGGGTTTS-------SSTTS--

pLDDT: mean 77.51, std 17.89, range [41.12, 97.56]